Protein AF-A0A2N0R9D3-F1 (afdb_monomer_lite)

Structure (mmCIF, N/CA/C/O backbone):
data_AF-A0A2N0R9D3-F1
#
_entry.id   AF-A0A2N0R9D3-F1
#
loop_
_atom_site.group_PDB
_atom_site.id
_atom_site.type_symbol
_atom_site.label_atom_id
_atom_site.label_alt_id
_atom_site.label_comp_id
_atom_site.label_asym_id
_atom_site.label_entity_id
_atom_site.label_seq_id
_atom_site.pdbx_PDB_ins_code
_atom_site.Cartn_x
_atom_site.Cartn_y
_atom_site.Cartn_z
_atom_site.occupancy
_atom_site.B_iso_or_equiv
_atom_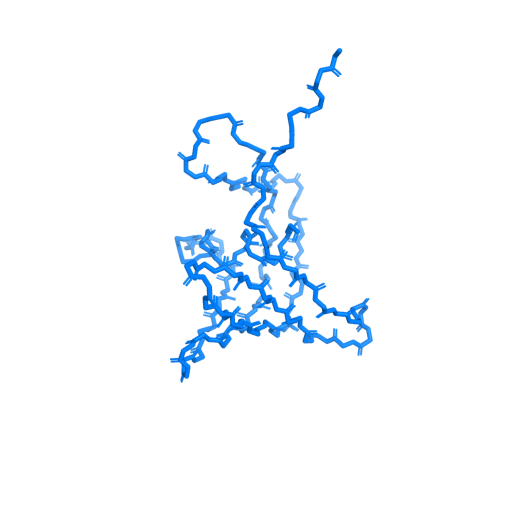site.auth_seq_id
_atom_site.auth_comp_id
_atom_site.auth_asym_id
_atom_site.auth_atom_id
_atom_site.pdbx_PDB_model_num
ATOM 1 N N . MET A 1 1 ? -18.345 8.259 -28.136 1.00 30.64 1 MET A N 1
ATOM 2 C CA . MET A 1 1 ? -18.242 8.446 -26.675 1.00 30.64 1 MET A CA 1
ATOM 3 C C . MET A 1 1 ? -16.845 8.010 -26.293 1.00 30.64 1 MET A C 1
ATOM 5 O O . MET A 1 1 ? -16.574 6.822 -26.320 1.00 30.64 1 MET A O 1
ATOM 9 N N . SER A 1 2 ? -15.933 8.963 -26.114 1.00 31.58 2 SER A N 1
ATOM 10 C CA . SER A 1 2 ? -14.530 8.659 -25.835 1.00 31.58 2 SER A CA 1
ATOM 11 C C . SER A 1 2 ? -14.377 8.467 -24.336 1.00 31.58 2 SER A C 1
ATOM 13 O O . SER A 1 2 ? -14.563 9.419 -23.576 1.00 31.58 2 SER A O 1
ATOM 15 N N . GLU A 1 3 ? -14.089 7.236 -23.923 1.00 37.59 3 GLU A N 1
ATOM 16 C CA . GLU A 1 3 ? -13.611 6.924 -22.582 1.00 37.59 3 GLU A CA 1
ATOM 17 C C . GLU A 1 3 ? -12.356 7.765 -22.350 1.00 37.59 3 GLU A C 1
ATOM 19 O O . GLU A 1 3 ? -11.299 7.530 -22.934 1.00 37.59 3 GLU A O 1
ATOM 24 N N . GLN A 1 4 ? -12.506 8.839 -21.574 1.00 33.69 4 GLN A N 1
ATOM 25 C CA . GLN A 1 4 ? -11.373 9.605 -21.090 1.00 33.69 4 GLN A CA 1
ATOM 26 C C . GLN A 1 4 ? -10.583 8.652 -20.206 1.00 33.69 4 GLN A C 1
ATOM 28 O O . GLN A 1 4 ? -10.996 8.368 -19.084 1.00 33.69 4 GLN A O 1
ATOM 33 N N . SER A 1 5 ? -9.480 8.125 -20.740 1.00 36.91 5 SER A N 1
ATOM 34 C CA . SER A 1 5 ? -8.486 7.396 -19.972 1.00 36.91 5 SER A CA 1
ATOM 35 C C . SER A 1 5 ? -8.052 8.319 -18.840 1.00 36.91 5 SER A C 1
ATOM 37 O O . SER A 1 5 ? -7.310 9.286 -19.055 1.00 36.91 5 SER A O 1
ATOM 39 N N . GLU A 1 6 ? -8.599 8.077 -17.650 1.00 44.44 6 GLU A N 1
ATOM 40 C CA . GLU A 1 6 ? -8.132 8.689 -16.422 1.00 44.44 6 GLU A CA 1
ATOM 41 C C . GLU A 1 6 ? -6.612 8.514 -16.431 1.00 44.44 6 GLU A C 1
ATOM 43 O O . GLU A 1 6 ? -6.103 7.405 -16.573 1.00 44.44 6 GLU A O 1
ATOM 48 N N . ASN A 1 7 ? -5.885 9.631 -16.419 1.00 41.47 7 ASN A N 1
ATOM 49 C CA . ASN A 1 7 ? -4.427 9.665 -16.406 1.00 41.47 7 ASN A CA 1
ATOM 50 C C . ASN A 1 7 ? -3.972 9.168 -15.023 1.00 41.47 7 ASN A C 1
ATOM 52 O O . ASN A 1 7 ? -3.520 9.936 -14.166 1.00 41.47 7 ASN A O 1
ATOM 56 N N . PHE A 1 8 ? -4.171 7.875 -14.768 1.00 48.81 8 PHE A N 1
ATOM 57 C CA . PHE A 1 8 ? -3.424 7.148 -13.769 1.00 48.81 8 PHE A CA 1
ATOM 58 C C . PHE A 1 8 ? -1.954 7.435 -14.069 1.00 48.81 8 PHE A C 1
ATOM 60 O O . PHE A 1 8 ? -1.547 7.563 -15.227 1.00 48.81 8 PHE A O 1
ATOM 67 N N . SER A 1 9 ? -1.139 7.589 -13.023 1.00 56.25 9 SER A N 1
ATOM 68 C CA . SER A 1 9 ? 0.302 7.423 -13.218 1.00 56.25 9 SER A CA 1
ATOM 69 C C . SER A 1 9 ? 0.471 6.158 -14.067 1.00 56.25 9 SER A C 1
ATOM 71 O O . SER A 1 9 ? -0.236 5.194 -13.792 1.00 56.25 9 SER A O 1
ATOM 73 N N . SER A 1 10 ? 1.347 6.140 -15.075 1.00 67.56 10 SER A N 1
ATOM 74 C CA . SER A 1 10 ? 1.679 4.958 -15.902 1.00 67.56 10 SER A CA 1
ATOM 75 C C . SER A 1 10 ? 2.359 3.846 -15.082 1.00 67.56 10 SER A C 1
ATOM 77 O O . SER A 1 10 ? 3.319 3.210 -15.512 1.00 67.56 10 SER A O 1
ATOM 79 N N . ARG A 1 11 ? 1.925 3.702 -13.832 1.00 76.19 11 ARG A N 1
ATOM 80 C CA . ARG A 1 11 ? 2.503 2.925 -12.770 1.00 76.19 11 ARG A CA 1
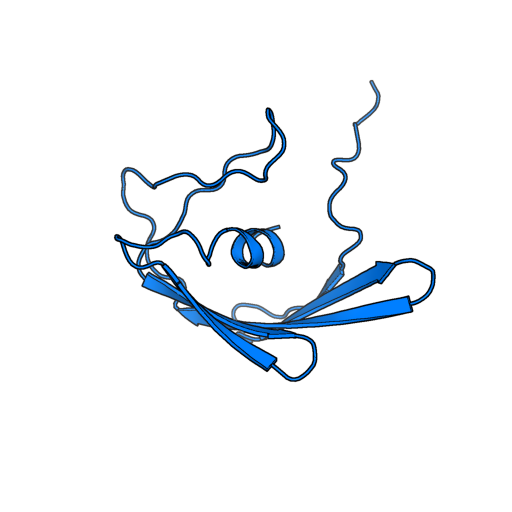ATOM 81 C C . ARG A 1 11 ? 1.838 1.560 -12.821 1.00 76.19 11 ARG A C 1
ATOM 83 O O . ARG A 1 11 ? 0.619 1.465 -12.740 1.00 76.19 11 ARG A O 1
ATOM 90 N N . VAL A 1 12 ? 2.641 0.533 -13.020 1.00 84.25 12 VAL A N 1
ATOM 91 C CA . VAL A 1 12 ? 2.215 -0.861 -13.014 1.00 84.25 12 VAL A CA 1
ATOM 92 C C . VAL A 1 12 ? 2.433 -1.396 -11.611 1.00 84.25 12 VAL A C 1
ATOM 94 O O . VAL A 1 12 ? 3.528 -1.240 -11.069 1.00 84.25 12 VAL A O 1
ATOM 97 N N . PHE A 1 13 ? 1.403 -2.013 -11.041 1.00 85.19 13 PHE A N 1
ATOM 98 C CA . PHE A 1 13 ? 1.463 -2.644 -9.729 1.00 85.19 13 PHE A CA 1
ATOM 99 C C . PHE A 1 13 ? 1.589 -4.157 -9.867 1.00 85.19 13 PHE A C 1
ATOM 101 O O . PHE A 1 13 ? 0.847 -4.786 -10.620 1.00 85.19 13 PHE A O 1
ATOM 108 N N . ILE A 1 14 ? 2.529 -4.740 -9.130 1.00 88.12 14 ILE A N 1
ATOM 109 C CA . ILE A 1 14 ? 2.789 -6.178 -9.091 1.00 88.12 14 ILE A CA 1
ATOM 110 C C . ILE A 1 14 ? 2.658 -6.615 -7.634 1.00 88.12 14 ILE A C 1
ATOM 112 O O . ILE A 1 14 ? 3.424 -6.183 -6.770 1.00 88.12 14 ILE A O 1
ATOM 116 N N . HIS A 1 15 ? 1.661 -7.450 -7.342 1.00 87.94 15 HIS A N 1
ATOM 117 C CA . HIS A 1 15 ? 1.417 -7.938 -5.989 1.00 87.94 15 HIS A CA 1
ATOM 118 C C . HIS A 1 15 ? 0.696 -9.285 -5.968 1.00 87.94 15 HIS A C 1
ATOM 120 O O . HIS A 1 15 ? -0.034 -9.637 -6.890 1.00 87.94 15 HIS A O 1
ATOM 126 N N . ASN A 1 16 ? 0.843 -10.001 -4.853 1.00 88.62 16 ASN A N 1
ATOM 127 C CA . ASN A 1 16 ? 0.095 -11.223 -4.549 1.00 88.62 16 ASN A CA 1
ATOM 128 C C . ASN A 1 16 ? -0.628 -11.091 -3.197 1.00 88.62 16 ASN A C 1
ATOM 130 O O . ASN A 1 16 ? -0.512 -11.942 -2.317 1.00 88.62 16 ASN A O 1
ATOM 134 N N . TYR A 1 17 ? -1.291 -9.956 -2.981 1.00 78.06 17 TYR A N 1
ATOM 135 C CA . TYR A 1 17 ? -2.081 -9.705 -1.778 1.00 78.06 17 TYR A CA 1
ATOM 136 C C . TYR A 1 17 ? -3.362 -10.570 -1.777 1.00 78.06 17 TYR A C 1
ATOM 138 O O . TYR A 1 17 ? -3.990 -10.681 -2.831 1.00 78.06 17 TYR A O 1
ATOM 146 N N . PRO A 1 18 ? -3.790 -11.168 -0.641 1.00 82.75 18 PRO A N 1
ATOM 147 C CA . PRO A 1 18 ? -3.255 -11.013 0.719 1.00 82.75 18 PRO A CA 1
ATOM 148 C C . PRO A 1 18 ? -2.116 -11.974 1.092 1.00 82.75 18 PRO A C 1
ATOM 150 O O . PRO A 1 18 ? -1.590 -11.876 2.196 1.00 82.75 18 PRO A O 1
ATOM 153 N N . THR A 1 19 ? -1.718 -12.896 0.211 1.00 91.12 19 THR A N 1
ATOM 154 C CA . THR A 1 19 ? -0.644 -13.870 0.486 1.00 91.12 19 THR A CA 1
ATOM 155 C C . THR A 1 19 ? 0.704 -13.199 0.775 1.00 91.12 19 THR A C 1
ATOM 157 O O . THR A 1 19 ? 1.483 -13.706 1.576 1.00 91.12 19 THR A O 1
ATOM 160 N N . SER A 1 20 ? 0.970 -12.048 0.153 1.00 88.38 20 SER A N 1
ATOM 161 C CA . SER A 1 20 ? 2.117 -11.184 0.432 1.00 88.38 20 SER A CA 1
ATOM 162 C C . SER A 1 20 ? 1.656 -9.762 0.736 1.00 88.38 20 SER A C 1
ATOM 164 O O . SER A 1 20 ? 0.851 -9.195 -0.002 1.00 88.38 20 SER A O 1
ATOM 166 N N . SER A 1 21 ? 2.218 -9.161 1.785 1.00 87.44 21 SER A N 1
ATOM 167 C CA . SER A 1 21 ? 2.039 -7.744 2.123 1.00 87.44 21 SER A CA 1
ATOM 168 C C . SER A 1 21 ? 2.835 -6.796 1.223 1.00 87.44 21 SER A C 1
ATOM 170 O O . SER A 1 21 ? 2.624 -5.582 1.281 1.00 87.44 21 SER A O 1
ATOM 172 N N . ARG A 1 22 ? 3.763 -7.329 0.416 1.00 89.50 22 ARG A N 1
ATOM 173 C CA . ARG A 1 22 ? 4.636 -6.544 -0.457 1.00 89.50 22 ARG A CA 1
ATOM 174 C C . ARG A 1 22 ? 3.952 -6.262 -1.793 1.00 89.50 22 ARG A C 1
ATOM 176 O O . ARG A 1 22 ? 3.554 -7.188 -2.500 1.00 89.50 22 ARG A O 1
ATOM 183 N N . ILE A 1 23 ? 3.886 -4.983 -2.138 1.00 88.19 23 ILE A N 1
ATOM 184 C CA . ILE A 1 23 ? 3.424 -4.460 -3.422 1.00 88.19 23 ILE A CA 1
ATOM 185 C C . ILE A 1 23 ? 4.601 -3.753 -4.079 1.00 88.19 23 ILE A C 1
ATOM 187 O O . ILE A 1 23 ? 5.269 -2.920 -3.465 1.00 88.19 23 ILE A O 1
ATOM 191 N N . GLU A 1 24 ? 4.852 -4.076 -5.335 1.00 89.56 24 GLU A N 1
ATOM 192 C CA . GLU A 1 24 ? 5.839 -3.403 -6.163 1.00 89.56 24 GLU A CA 1
ATOM 193 C C . GLU A 1 24 ?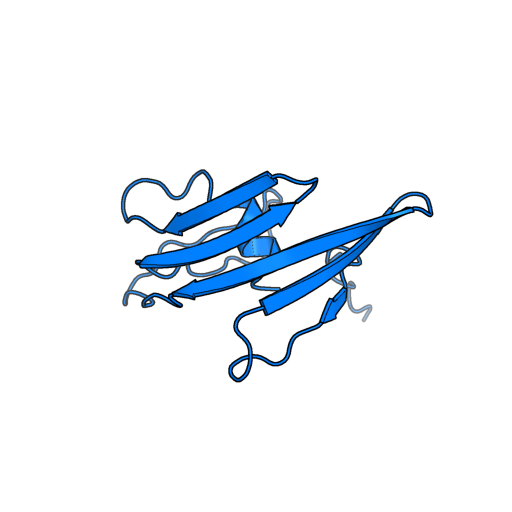 5.132 -2.488 -7.159 1.00 89.56 24 GLU A C 1
ATOM 195 O O . GLU A 1 24 ? 4.097 -2.851 -7.715 1.00 89.56 24 GLU A O 1
ATOM 200 N N . ALA A 1 25 ? 5.678 -1.293 -7.371 1.00 86.31 25 ALA A N 1
ATOM 201 C CA . ALA A 1 25 ? 5.126 -0.327 -8.305 1.00 86.31 25 ALA A CA 1
ATOM 202 C C . ALA A 1 25 ? 6.207 0.229 -9.222 1.00 86.31 25 ALA A C 1
ATOM 204 O O . ALA A 1 25 ? 7.222 0.750 -8.757 1.00 86.31 25 ALA A O 1
ATOM 205 N N . HIS A 1 26 ? 5.966 0.169 -10.527 1.00 86.75 26 HIS A N 1
ATOM 206 C CA . HIS A 1 26 ? 6.903 0.603 -11.561 1.00 86.75 26 HIS A CA 1
ATOM 207 C C . HIS A 1 26 ? 6.298 1.710 -12.390 1.00 86.75 26 HIS A C 1
ATOM 209 O O . HIS A 1 26 ? 5.258 1.483 -12.988 1.00 86.75 26 HIS A O 1
ATOM 215 N N . TYR A 1 27 ? 6.944 2.867 -12.516 1.00 83.44 27 TYR A N 1
ATOM 216 C CA . TYR A 1 27 ? 6.568 3.833 -13.552 1.00 83.44 27 TYR A CA 1
ATOM 217 C C . TYR A 1 27 ? 7.757 4.194 -14.430 1.00 83.44 27 TYR A C 1
ATOM 219 O O . TYR A 1 27 ? 8.902 4.253 -13.980 1.00 83.44 27 TYR A O 1
ATOM 227 N N . GLN A 1 28 ? 7.462 4.475 -15.695 1.00 83.06 28 GLN A N 1
ATOM 228 C CA . GLN A 1 28 ? 8.435 5.018 -16.631 1.00 83.06 28 GLN A CA 1
ATOM 229 C C . GLN A 1 28 ? 8.223 6.519 -16.785 1.00 83.06 28 GLN A C 1
ATOM 231 O O . GLN A 1 28 ? 7.103 6.987 -16.989 1.00 83.06 28 GLN A O 1
ATOM 236 N N . SER A 1 29 ? 9.312 7.277 -16.704 1.00 80.94 29 SER A N 1
ATOM 237 C CA . SER A 1 29 ? 9.322 8.709 -16.994 1.00 80.94 29 SER A CA 1
ATOM 238 C C . SER A 1 29 ? 10.624 9.060 -17.696 1.00 80.94 29 SER A C 1
ATOM 240 O O . SER A 1 29 ? 11.697 8.690 -17.224 1.00 80.94 29 SER A O 1
ATOM 242 N N . ASN A 1 30 ? 10.540 9.778 -18.819 1.00 84.19 30 ASN A N 1
ATOM 243 C CA . ASN A 1 30 ? 11.696 10.177 -19.635 1.00 84.19 30 ASN A CA 1
ATOM 244 C C . ASN A 1 30 ? 12.631 9.000 -19.993 1.00 84.19 30 ASN A C 1
ATOM 246 O O . ASN A 1 30 ? 13.850 9.131 -19.928 1.00 84.19 30 ASN A O 1
ATOM 250 N N . GLY A 1 31 ? 12.064 7.828 -20.307 1.00 82.56 31 GLY A N 1
ATOM 251 C CA . GLY A 1 31 ? 12.826 6.616 -20.641 1.00 82.56 31 GLY A CA 1
ATOM 252 C C . GLY A 1 31 ? 13.522 5.931 -19.458 1.00 82.56 31 GLY A C 1
ATOM 253 O O . GLY A 1 31 ? 14.190 4.920 -19.653 1.00 82.56 31 GLY A O 1
ATOM 254 N N . ARG A 1 32 ? 13.365 6.441 -18.228 1.00 83.69 32 ARG A N 1
ATOM 255 C CA . ARG A 1 32 ? 13.897 5.825 -17.009 1.00 83.69 32 ARG A CA 1
ATOM 256 C C . ARG A 1 32 ? 12.798 5.087 -16.251 1.00 83.69 32 ARG A C 1
ATOM 258 O O . ARG A 1 32 ? 11.709 5.626 -16.050 1.00 83.69 32 ARG A O 1
ATOM 265 N N . LEU A 1 33 ? 13.113 3.868 -15.817 1.00 84.88 33 LEU A N 1
ATOM 266 C CA . LEU A 1 33 ? 12.275 3.069 -14.929 1.00 84.88 33 LEU A CA 1
ATOM 267 C C . LEU A 1 33 ? 12.519 3.476 -13.473 1.00 84.88 33 LEU A C 1
ATOM 269 O O . LEU A 1 33 ? 13.664 3.582 -13.030 1.00 84.88 33 LEU A O 1
ATOM 273 N N . TYR A 1 34 ? 11.433 3.688 -12.742 1.00 83.19 34 TYR A N 1
ATOM 274 C CA . TYR A 1 34 ? 11.434 3.966 -11.314 1.00 83.19 34 TYR A CA 1
ATOM 275 C C . TYR A 1 34 ? 10.605 2.907 -10.601 1.00 83.19 34 TYR A C 1
ATOM 277 O O . TYR A 1 34 ? 9.449 2.685 -10.968 1.00 83.19 34 TYR A O 1
ATOM 285 N N . SER A 1 35 ? 11.190 2.310 -9.566 1.00 84.62 35 SER A N 1
ATOM 286 C CA . SER A 1 35 ? 10.541 1.296 -8.739 1.00 84.62 35 SER A CA 1
ATOM 287 C C . SER A 1 35 ? 10.336 1.820 -7.322 1.00 84.62 35 SER A C 1
ATOM 289 O O . SER A 1 35 ? 11.242 2.414 -6.733 1.00 84.62 35 SER A O 1
ATOM 291 N N . SER A 1 36 ? 9.145 1.574 -6.789 1.00 82.88 36 SER A N 1
ATOM 292 C CA . SER A 1 36 ? 8.789 1.778 -5.388 1.00 82.88 36 SER A CA 1
ATOM 293 C C . SER A 1 36 ? 8.307 0.456 -4.813 1.00 82.88 36 SER A C 1
ATOM 295 O O . SER A 1 36 ? 7.639 -0.313 -5.507 1.00 82.88 36 SER A O 1
ATOM 297 N N . TYR A 1 37 ? 8.589 0.222 -3.537 1.00 86.56 37 TYR A N 1
ATOM 298 C CA . TYR A 1 37 ? 8.056 -0.934 -2.824 1.00 86.56 37 TYR A CA 1
ATOM 299 C C . TYR A 1 37 ? 7.211 -0.468 -1.655 1.00 86.56 37 TYR A C 1
ATOM 301 O O . TYR A 1 37 ? 7.578 0.463 -0.944 1.00 86.56 37 TYR A O 1
ATOM 309 N N . TYR A 1 38 ? 6.091 -1.139 -1.446 1.00 85.69 38 TYR A N 1
ATOM 310 C CA . TYR A 1 38 ? 5.180 -0.886 -0.347 1.00 85.69 38 TYR A CA 1
ATOM 311 C C . TYR A 1 38 ? 5.002 -2.178 0.434 1.00 85.69 38 TYR A C 1
ATOM 313 O O . TYR A 1 38 ? 4.832 -3.244 -0.151 1.00 85.69 38 TYR A O 1
ATOM 321 N N . ASN A 1 39 ? 5.041 -2.091 1.754 1.00 88.62 39 ASN A N 1
ATOM 322 C CA . ASN A 1 39 ? 4.785 -3.197 2.656 1.00 88.62 39 ASN A CA 1
ATOM 323 C C . ASN A 1 39 ? 3.594 -2.839 3.544 1.00 88.62 39 ASN A C 1
ATOM 325 O O . ASN A 1 39 ? 3.701 -1.974 4.417 1.00 88.62 39 ASN A O 1
ATOM 329 N N . ILE A 1 40 ? 2.452 -3.479 3.299 1.00 86.38 40 ILE A N 1
ATOM 330 C CA . ILE A 1 40 ? 1.241 -3.282 4.098 1.00 86.38 40 ILE A CA 1
ATOM 331 C C . ILE A 1 40 ? 1.448 -3.941 5.463 1.00 86.38 40 ILE A C 1
ATOM 333 O O . ILE A 1 40 ? 1.548 -5.159 5.566 1.00 86.38 40 ILE A O 1
ATOM 337 N N . ILE A 1 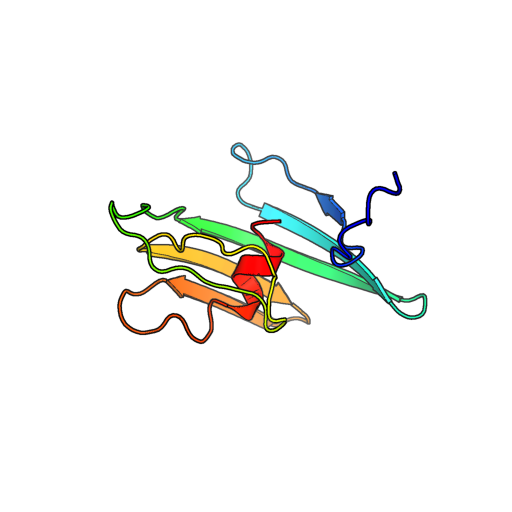41 ? 1.484 -3.134 6.520 1.00 88.19 41 ILE A N 1
ATOM 338 C CA . ILE A 1 41 ? 1.655 -3.612 7.898 1.00 88.19 41 ILE A CA 1
ATOM 339 C C . ILE A 1 41 ? 0.296 -3.781 8.576 1.00 88.19 41 ILE A C 1
ATOM 341 O O . ILE A 1 41 ? 0.089 -4.730 9.326 1.00 88.19 41 ILE A O 1
ATOM 345 N N . SER A 1 42 ? -0.636 -2.866 8.311 1.00 86.94 42 SER A N 1
ATOM 346 C CA . SER A 1 42 ? -1.995 -2.902 8.849 1.00 86.94 42 SER A CA 1
ATOM 347 C C . SER A 1 42 ? -2.965 -2.295 7.845 1.00 86.94 42 SER A C 1
ATOM 349 O O . SER A 1 42 ? -2.711 -1.208 7.329 1.00 86.94 42 SER A O 1
ATOM 351 N N . LEU A 1 43 ? -4.092 -2.970 7.610 1.00 82.06 43 LEU A N 1
ATOM 352 C CA . LEU A 1 43 ? -5.189 -2.432 6.800 1.00 82.06 43 LEU A CA 1
ATOM 353 C C . LEU A 1 43 ? -6.008 -1.366 7.537 1.00 82.06 43 LEU A C 1
ATOM 355 O O . LEU A 1 43 ? -6.700 -0.574 6.898 1.00 82.06 43 LEU A O 1
ATOM 359 N N . GLY A 1 44 ? -5.939 -1.343 8.869 1.00 85.94 44 GLY A N 1
ATOM 360 C CA . GLY A 1 44 ? -6.808 -0.488 9.657 1.00 85.94 44 GLY A CA 1
ATOM 361 C C . GLY A 1 44 ? -8.292 -0.843 9.514 1.00 85.94 44 GLY A C 1
ATOM 362 O O . GLY A 1 44 ? -8.653 -1.932 9.063 1.00 85.94 44 GLY A O 1
ATOM 363 N N . THR A 1 45 ? -9.153 0.099 9.887 1.00 85.94 45 THR A N 1
ATOM 364 C CA . THR A 1 45 ? -10.611 -0.050 9.810 1.00 85.94 45 THR A CA 1
ATOM 365 C C . THR A 1 45 ? -11.222 1.206 9.214 1.00 85.94 45 THR A C 1
ATOM 367 O O . THR A 1 45 ? -10.885 2.314 9.619 1.00 85.94 45 THR A O 1
ATOM 370 N N . TYR A 1 46 ? -12.154 1.057 8.275 1.00 84.31 46 TYR A N 1
ATOM 371 C CA . TYR A 1 46 ? -12.927 2.196 7.790 1.00 84.31 46 TYR A CA 1
ATOM 372 C C . TYR A 1 46 ? -13.995 2.579 8.823 1.00 84.31 46 TYR A C 1
ATOM 374 O O . TYR A 1 46 ? -14.854 1.749 9.131 1.00 84.31 46 TYR A O 1
ATOM 382 N N . PRO A 1 47 ? -13.973 3.806 9.373 1.00 83.75 47 PRO A N 1
ATOM 383 C CA . PRO A 1 47 ? -15.035 4.259 10.262 1.00 83.75 47 PRO A CA 1
ATOM 384 C C . PRO A 1 47 ? -16.333 4.472 9.469 1.00 83.75 47 PRO A C 1
ATOM 386 O O . PRO A 1 47 ? -16.307 4.673 8.257 1.00 83.75 47 PRO A O 1
ATOM 389 N N . VAL A 1 48 ? -17.476 4.485 10.166 1.00 85.06 48 VAL A N 1
ATOM 390 C CA . VAL A 1 48 ? -18.814 4.652 9.554 1.00 85.06 48 VAL A CA 1
ATOM 391 C C . VAL A 1 48 ? -18.914 5.938 8.722 1.00 85.06 48 VAL A C 1
ATOM 393 O O . VAL A 1 48 ? -19.555 5.947 7.678 1.00 85.06 48 VAL A O 1
ATOM 396 N N . ASN A 1 49 ? -18.236 7.006 9.155 1.00 86.12 49 ASN A N 1
ATOM 397 C CA . ASN A 1 49 ? -18.133 8.272 8.430 1.00 86.12 49 ASN A CA 1
ATOM 398 C C . ASN A 1 49 ? -16.653 8.583 8.147 1.00 86.12 49 ASN A C 1
ATOM 400 O O . ASN A 1 49 ? -16.022 9.311 8.922 1.00 86.12 49 ASN A O 1
ATOM 404 N N . PRO A 1 50 ? -16.063 8.011 7.081 1.00 82.19 50 PRO A N 1
ATOM 405 C CA . PRO A 1 50 ? -14.644 8.161 6.801 1.00 82.19 50 PRO A CA 1
ATOM 406 C C . PRO A 1 50 ? -14.306 9.569 6.331 1.00 82.19 50 PRO A C 1
ATOM 408 O O . PRO A 1 50 ? -15.001 10.170 5.510 1.00 82.19 50 PRO A O 1
ATOM 411 N N . LYS A 1 51 ? -13.172 10.083 6.817 1.00 81.12 51 LYS A N 1
ATOM 412 C CA . LYS A 1 51 ? -12.546 11.256 6.205 1.00 81.12 51 LYS A CA 1
ATOM 413 C C . LYS A 1 51 ? -12.149 10.882 4.783 1.00 81.12 51 LYS A C 1
ATOM 415 O O . LYS A 1 51 ? -11.591 9.812 4.551 1.00 81.12 51 LYS A O 1
ATOM 420 N N . LEU A 1 52 ? -12.420 11.779 3.845 1.00 78.56 52 LEU A N 1
ATOM 421 C CA . LEU A 1 52 ? -12.084 11.575 2.445 1.00 78.56 52 LEU A CA 1
ATOM 422 C C . LEU A 1 52 ? -10.778 12.281 2.097 1.00 78.56 52 LEU A C 1
ATOM 424 O O . LEU A 1 52 ? -10.465 13.364 2.604 1.00 78.56 52 LEU A O 1
ATOM 428 N N . THR A 1 53 ? -10.016 11.669 1.200 1.00 72.81 53 THR A N 1
ATOM 429 C CA . THR A 1 53 ? -8.841 12.281 0.597 1.00 72.81 53 THR A CA 1
ATOM 430 C C . THR A 1 53 ? -8.995 12.368 -0.917 1.00 72.81 53 THR A C 1
ATOM 432 O O . THR A 1 53 ? -9.506 11.455 -1.556 1.00 72.81 53 THR A O 1
ATOM 435 N N . GLN A 1 54 ? -8.552 13.486 -1.491 1.00 68.75 54 GLN A N 1
ATOM 436 C CA . GLN A 1 54 ? -8.593 13.764 -2.926 1.00 68.75 54 GLN A CA 1
ATOM 437 C C . GLN A 1 54 ? -7.217 14.207 -3.438 1.00 68.75 54 GLN A C 1
ATOM 439 O O . GLN A 1 54 ? -6.499 14.953 -2.750 1.00 68.75 54 GLN A O 1
ATOM 444 N N . ARG A 1 55 ? -6.813 13.741 -4.626 1.00 62.56 55 ARG A N 1
ATOM 445 C CA . ARG A 1 55 ? -5.593 14.241 -5.278 1.00 62.56 55 ARG A CA 1
ATOM 446 C C . ARG A 1 55 ? -5.811 15.711 -5.663 1.00 62.56 55 ARG A C 1
ATOM 448 O O . ARG A 1 55 ? -6.929 16.148 -5.881 1.00 62.56 55 ARG A O 1
ATOM 455 N N . SER A 1 56 ? -4.750 16.510 -5.729 1.00 59.97 56 SER A N 1
ATOM 456 C CA . SER A 1 56 ? -4.809 17.985 -5.804 1.00 59.97 56 SER A CA 1
ATOM 457 C C . SER A 1 56 ? -5.594 18.606 -6.977 1.00 59.97 56 SER A C 1
ATOM 459 O O . SER A 1 56 ? -5.787 19.821 -6.985 1.00 59.97 56 SER A O 1
ATOM 461 N N . ARG A 1 57 ? -6.068 17.826 -7.959 1.00 61.50 57 ARG A N 1
ATOM 462 C CA . ARG A 1 57 ? -6.989 18.323 -8.990 1.00 61.50 57 ARG A CA 1
ATOM 463 C C . ARG A 1 57 ? -8.414 18.371 -8.441 1.00 61.50 57 ARG A C 1
ATOM 465 O O . ARG A 1 57 ? -8.942 17.340 -8.015 1.00 61.50 57 ARG A O 1
ATOM 472 N N . LYS A 1 58 ? -9.034 19.558 -8.506 1.00 54.00 58 LYS A N 1
ATOM 473 C CA . LYS A 1 58 ? -10.496 19.710 -8.417 1.00 54.00 58 LYS A CA 1
ATOM 474 C C . LYS A 1 58 ? -11.130 18.730 -9.422 1.00 54.00 58 LYS A C 1
ATOM 476 O O . LYS A 1 58 ? -10.587 18.569 -10.511 1.00 54.00 58 LYS A O 1
ATOM 481 N N . ASP A 1 59 ? -12.173 18.024 -8.994 1.00 62.69 59 ASP A N 1
ATOM 482 C CA . ASP A 1 59 ? -12.869 16.949 -9.733 1.00 62.69 59 ASP A CA 1
ATOM 483 C C . ASP A 1 59 ? -12.145 15.600 -9.887 1.00 62.69 59 ASP A C 1
ATOM 485 O O . ASP A 1 59 ? -12.404 14.851 -10.825 1.00 62.69 59 ASP A O 1
ATOM 489 N N . THR A 1 60 ? -11.263 15.230 -8.953 1.00 66.19 60 THR A N 1
ATOM 490 C CA . THR A 1 60 ? -10.749 13.847 -8.887 1.00 66.19 60 THR A CA 1
ATOM 491 C C . THR A 1 60 ? -11.522 12.999 -7.884 1.00 66.19 60 THR A C 1
ATOM 493 O O . THR A 1 60 ? -12.083 13.518 -6.917 1.00 66.19 60 THR A O 1
ATOM 496 N N . ARG A 1 61 ? -11.541 11.678 -8.120 1.00 69.94 61 ARG A N 1
ATOM 497 C CA . ARG A 1 61 ? -12.149 10.691 -7.219 1.00 69.94 61 ARG A CA 1
ATOM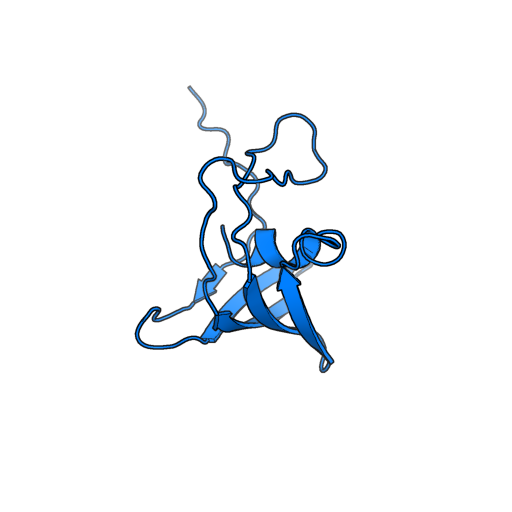 498 C C . ARG A 1 61 ? -11.641 10.895 -5.791 1.00 69.94 61 ARG A C 1
ATOM 500 O O . ARG A 1 61 ? -10.441 11.066 -5.561 1.00 69.94 61 ARG A O 1
ATOM 507 N N . GLN A 1 62 ? -12.578 10.890 -4.853 1.00 75.31 62 GLN A N 1
ATOM 508 C CA . GLN A 1 62 ? -12.287 10.928 -3.429 1.00 75.31 62 GLN A CA 1
ATOM 509 C C . GLN A 1 62 ? -12.222 9.500 -2.897 1.00 75.31 62 GLN A C 1
ATOM 511 O O . GLN A 1 62 ? -13.060 8.673 -3.251 1.00 75.31 62 GLN A O 1
ATOM 516 N N . TYR A 1 63 ? -11.250 9.229 -2.032 1.00 76.62 63 TYR A N 1
ATOM 517 C CA . TYR A 1 63 ? -11.051 7.916 -1.431 1.00 76.62 63 TYR A CA 1
ATOM 518 C C . TYR A 1 63 ? -11.246 8.004 0.081 1.00 76.62 63 TYR A C 1
ATOM 520 O O . TYR A 1 63 ? -10.720 8.939 0.700 1.00 76.62 63 TYR A O 1
ATOM 528 N N . PRO A 1 64 ? -11.993 7.068 0.689 1.00 78.94 64 PRO A N 1
ATOM 529 C CA . PRO A 1 64 ? -12.094 6.997 2.136 1.00 78.94 64 PRO A CA 1
ATOM 530 C C . PRO A 1 64 ? -10.727 6.663 2.733 1.00 78.94 64 PRO A C 1
ATOM 532 O O . PRO A 1 64 ? -9.963 5.893 2.160 1.00 78.94 64 PRO A O 1
ATOM 535 N N . ILE A 1 65 ? -10.414 7.257 3.880 1.00 80.38 65 ILE A N 1
ATOM 536 C CA . ILE A 1 65 ? -9.194 6.972 4.634 1.00 80.38 65 ILE A CA 1
ATOM 537 C C . ILE A 1 65 ? -9.544 5.973 5.750 1.00 80.38 65 ILE A C 1
ATOM 539 O O . ILE A 1 65 ? -10.429 6.282 6.553 1.00 80.38 65 ILE A O 1
ATOM 543 N N . PRO A 1 66 ? -8.884 4.805 5.822 1.00 82.88 66 PRO A N 1
ATOM 544 C CA . PRO A 1 66 ? -9.002 3.908 6.972 1.00 82.88 66 PRO A CA 1
ATOM 545 C C . PRO A 1 66 ? -8.296 4.489 8.207 1.00 82.88 66 PRO A C 1
ATOM 547 O O . PRO A 1 66 ? -7.295 5.192 8.082 1.00 82.88 66 PRO A O 1
ATOM 550 N N . ASP A 1 67 ? -8.790 4.172 9.402 1.00 83.56 67 ASP A N 1
ATOM 551 C CA . ASP A 1 67 ? -8.117 4.456 10.673 1.00 83.56 67 ASP A CA 1
ATOM 552 C C . ASP A 1 67 ? -7.082 3.366 10.976 1.00 83.56 67 ASP A C 1
ATOM 554 O O . ASP A 1 67 ? -7.352 2.187 10.767 1.00 83.56 67 ASP A O 1
ATOM 558 N N . ASN A 1 68 ? -5.917 3.731 11.524 1.00 83.56 68 ASN A N 1
ATOM 559 C CA . ASN A 1 68 ? -4.834 2.798 11.890 1.00 83.56 68 ASN A CA 1
ATOM 560 C C . ASN A 1 68 ? -4.296 1.922 10.733 1.00 83.56 68 ASN A C 1
ATOM 562 O O . ASN A 1 68 ? -3.753 0.835 10.960 1.00 83.56 68 ASN A O 1
ATOM 566 N N . TYR A 1 69 ? -4.432 2.381 9.488 1.00 84.25 69 TYR A N 1
ATOM 567 C CA . TYR A 1 69 ? -3.710 1.829 8.351 1.00 84.25 69 TYR A CA 1
ATOM 568 C C . TYR A 1 69 ? -2.238 2.209 8.442 1.00 84.25 69 TYR A C 1
ATOM 570 O O . TYR A 1 69 ? -1.888 3.373 8.660 1.00 84.25 69 TYR A O 1
ATOM 578 N N . ILE A 1 70 ? -1.376 1.212 8.264 1.00 85.38 70 ILE A N 1
ATOM 579 C CA . ILE A 1 70 ? 0.071 1.359 8.359 1.00 85.38 70 ILE A CA 1
ATOM 580 C C . ILE A 1 70 ? 0.692 0.736 7.119 1.00 85.38 70 ILE A C 1
ATOM 582 O O . ILE A 1 70 ? 0.491 -0.446 6.833 1.00 85.38 70 ILE A O 1
ATOM 586 N N . VAL A 1 71 ? 1.502 1.525 6.424 1.00 83.81 71 VAL A N 1
ATOM 587 C CA . VAL A 1 71 ? 2.306 1.062 5.298 1.00 83.81 71 VAL A CA 1
ATOM 588 C C . VAL A 1 71 ? 3.725 1.582 5.426 1.00 83.81 71 VAL A C 1
ATOM 590 O O . VAL A 1 71 ? 3.950 2.746 5.756 1.00 83.81 71 VAL A O 1
ATOM 593 N N . GLU A 1 72 ? 4.691 0.724 5.145 1.00 86.25 72 GLU A N 1
ATOM 594 C CA . GLU A 1 72 ? 6.067 1.139 4.910 1.00 86.25 72 GLU A CA 1
ATOM 595 C C . GLU A 1 72 ? 6.310 1.241 3.411 1.00 86.25 72 GLU A C 1
ATOM 597 O O . GLU A 1 72 ? 5.897 0.380 2.644 1.00 86.25 72 GLU A O 1
ATOM 602 N N . THR A 1 73 ? 6.928 2.334 2.983 1.00 80.25 73 THR A N 1
ATOM 603 C CA . THR A 1 73 ? 7.302 2.571 1.590 1.00 80.25 73 THR A CA 1
ATOM 604 C C . THR A 1 73 ? 8.808 2.691 1.494 1.00 80.25 73 THR A C 1
ATOM 606 O O . THR A 1 73 ? 9.409 3.494 2.206 1.00 80.25 73 THR A O 1
ATOM 609 N N . GLU A 1 74 ? 9.401 1.945 0.578 1.00 82.38 74 GLU A N 1
ATOM 610 C CA . GLU A 1 74 ? 10.799 2.060 0.200 1.00 82.38 74 GLU A CA 1
ATOM 611 C C . GLU A 1 74 ? 10.885 2.854 -1.108 1.00 82.38 74 GLU A C 1
ATOM 613 O O . GLU A 1 74 ? 10.364 2.438 -2.149 1.00 82.38 74 GLU A O 1
ATOM 618 N N . PHE A 1 75 ? 11.517 4.026 -1.051 1.00 67.69 75 PHE A N 1
ATOM 619 C CA . PHE A 1 75 ? 11.747 4.872 -2.218 1.00 67.69 75 PHE A CA 1
ATOM 620 C C . PHE A 1 75 ? 13.123 5.524 -2.135 1.00 67.69 75 PHE A C 1
ATOM 622 O O . PHE A 1 75 ? 13.428 6.211 -1.160 1.00 67.69 75 PHE A O 1
ATOM 629 N N . SER A 1 76 ? 13.942 5.339 -3.177 1.00 64.56 76 SER A N 1
ATOM 630 C CA . SER A 1 76 ? 15.292 5.920 -3.264 1.00 64.56 76 SER A CA 1
ATOM 631 C C . SER A 1 76 ? 16.120 5.693 -1.989 1.00 64.56 76 SER A C 1
ATOM 633 O O . SER A 1 76 ? 16.603 6.653 -1.391 1.00 64.56 76 SER A O 1
ATOM 635 N N . GLU A 1 77 ? 16.220 4.430 -1.552 1.00 66.50 77 GLU A N 1
ATOM 636 C CA . GLU A 1 77 ? 16.993 3.984 -0.372 1.00 66.50 77 GLU A CA 1
ATOM 637 C C . GLU A 1 77 ? 16.480 4.509 0.982 1.00 66.50 77 GLU A C 1
ATOM 639 O O . GLU A 1 77 ? 17.112 4.318 2.020 1.00 66.50 77 GLU A O 1
ATOM 644 N N . ARG A 1 78 ? 15.314 5.164 1.005 1.00 69.62 78 ARG A N 1
ATOM 645 C CA . ARG A 1 78 ? 14.666 5.618 2.237 1.00 69.62 78 ARG A CA 1
ATOM 646 C C . ARG A 1 78 ? 13.444 4.768 2.527 1.00 69.62 78 ARG A C 1
ATOM 648 O O . ARG A 1 78 ? 12.587 4.594 1.664 1.00 69.62 78 ARG A O 1
ATOM 655 N N . ASN A 1 79 ? 13.344 4.328 3.776 1.00 79.06 79 ASN A N 1
ATOM 656 C CA . ASN A 1 79 ? 12.153 3.690 4.314 1.00 79.06 79 ASN A CA 1
ATOM 657 C C . ASN A 1 79 ? 11.294 4.742 5.016 1.00 79.06 79 ASN A C 1
ATOM 659 O O . ASN A 1 79 ? 11.744 5.415 5.944 1.00 79.06 79 ASN A O 1
ATOM 663 N N . ILE A 1 80 ? 10.060 4.906 4.550 1.00 80.44 80 ILE A N 1
ATOM 664 C CA . ILE A 1 80 ? 9.082 5.842 5.100 1.00 80.44 80 ILE A CA 1
ATOM 665 C C . ILE A 1 80 ? 7.909 5.034 5.633 1.00 80.44 80 ILE A C 1
ATOM 667 O O . ILE A 1 80 ? 7.184 4.400 4.869 1.00 80.44 80 ILE A O 1
ATOM 671 N N . ARG A 1 81 ? 7.683 5.104 6.943 1.00 82.69 81 ARG A N 1
ATOM 672 C CA . ARG A 1 81 ? 6.487 4.555 7.577 1.00 82.69 81 ARG A CA 1
ATOM 673 C C . ARG A 1 81 ? 5.379 5.600 7.577 1.00 82.69 81 ARG A C 1
ATOM 675 O O . ARG A 1 81 ? 5.550 6.701 8.100 1.00 82.69 81 ARG A O 1
ATOM 682 N N . CYS A 1 82 ? 4.248 5.251 6.985 1.00 76.31 82 CYS A N 1
ATOM 683 C CA . CYS A 1 82 ? 3.046 6.066 6.946 1.00 76.31 82 CYS A CA 1
ATOM 684 C C . CYS A 1 82 ? 1.964 5.412 7.797 1.00 76.31 82 CYS A C 1
ATOM 686 O O . CYS A 1 82 ? 1.668 4.233 7.625 1.00 76.31 82 CYS A O 1
ATOM 688 N N . GLU A 1 83 ? 1.360 6.197 8.683 1.00 79.81 83 GLU A N 1
ATOM 689 C CA . GLU A 1 83 ? 0.285 5.751 9.561 1.00 79.81 83 GLU A CA 1
ATOM 690 C C . GLU A 1 83 ? -0.852 6.769 9.552 1.00 79.81 83 GLU A C 1
ATOM 692 O O . GLU A 1 83 ? -0.639 7.977 9.713 1.00 79.81 83 GLU A O 1
ATOM 697 N N . THR A 1 84 ? -2.074 6.279 9.378 1.00 70.62 84 THR A N 1
ATOM 698 C CA . THR A 1 84 ? -3.283 7.084 9.536 1.00 70.62 84 THR A CA 1
ATOM 699 C C . THR A 1 84 ? -3.640 7.166 11.014 1.00 70.62 84 THR A C 1
ATOM 701 O O . THR A 1 84 ? -4.425 6.373 11.532 1.00 70.62 84 THR A O 1
ATOM 704 N N . THR A 1 85 ? -3.073 8.151 11.705 1.00 65.31 85 THR A N 1
ATOM 705 C CA . THR A 1 85 ? -3.606 8.566 13.006 1.00 65.31 85 THR A CA 1
ATOM 706 C C . THR A 1 85 ? -4.737 9.569 12.786 1.00 65.31 85 THR A C 1
ATOM 708 O O . THR A 1 85 ? -4.643 10.444 11.918 1.00 65.31 85 THR A O 1
ATOM 711 N N . LEU A 1 86 ? -5.787 9.490 13.612 1.00 54.62 86 LEU A N 1
ATOM 712 C CA . LEU A 1 86 ? -6.969 10.374 13.600 1.00 54.62 86 LEU A CA 1
ATOM 713 C C . LEU A 1 86 ? -6.636 11.883 13.491 1.00 54.62 86 LEU A C 1
ATOM 715 O O . LEU A 1 86 ? -7.471 12.670 13.026 1.00 54.62 86 LEU A O 1
ATOM 719 N N . LEU A 1 87 ? -5.419 12.278 13.889 1.00 45.91 87 LEU A N 1
ATOM 720 C CA . LEU A 1 87 ? -4.955 13.656 14.043 1.00 45.91 87 LEU A CA 1
ATOM 721 C C . LEU A 1 87 ? -4.028 14.178 12.925 1.00 45.91 87 LEU A C 1
ATOM 723 O O . LEU A 1 87 ? -3.871 15.395 12.831 1.00 45.91 87 LEU A O 1
ATOM 727 N N . LYS A 1 88 ? -3.402 13.340 12.076 1.00 52.38 88 LYS A N 1
ATOM 728 C CA . LYS A 1 88 ? -2.386 13.823 11.103 1.00 52.38 88 LYS A CA 1
ATOM 729 C C . LYS A 1 88 ? -2.391 13.097 9.743 1.00 52.38 88 LYS A C 1
ATOM 731 O O . LYS A 1 88 ? -1.431 12.408 9.407 1.00 52.38 88 LYS A O 1
ATOM 736 N N . PRO A 1 89 ? -3.387 13.345 8.873 1.00 52.69 89 PRO A N 1
ATOM 737 C CA . PRO A 1 89 ? -3.427 12.770 7.523 1.00 52.69 89 PRO A CA 1
ATOM 738 C C . PRO A 1 89 ? -2.442 13.412 6.517 1.00 52.69 89 PRO A C 1
ATOM 740 O O . PRO A 1 89 ? -2.440 13.035 5.347 1.00 52.69 89 PRO A O 1
ATOM 743 N N . LEU A 1 90 ? -1.621 14.401 6.908 1.00 50.53 90 LEU A N 1
ATOM 744 C CA . LEU A 1 90 ? -0.853 15.220 5.951 1.00 50.53 90 LEU A CA 1
ATOM 745 C C . LEU A 1 90 ? 0.212 14.439 5.164 1.00 50.53 90 LEU A C 1
ATOM 747 O O . LEU A 1 90 ? 0.343 14.655 3.961 1.00 50.53 90 LEU A O 1
ATOM 751 N N . ASN A 1 91 ? 0.931 13.513 5.805 1.00 48.53 91 ASN A N 1
ATOM 752 C CA . ASN A 1 91 ? 1.940 12.695 5.118 1.00 48.53 91 ASN A CA 1
ATOM 753 C C . ASN A 1 91 ? 1.320 11.525 4.344 1.00 48.53 91 ASN A C 1
ATOM 755 O O . ASN A 1 91 ? 1.934 11.005 3.420 1.00 48.53 91 ASN A O 1
ATOM 759 N N . PHE A 1 92 ? 0.083 11.151 4.674 1.00 51.53 92 PHE A N 1
ATOM 760 C CA . PHE A 1 92 ? -0.613 10.017 4.077 1.00 51.53 92 PHE A CA 1
ATOM 761 C C . PHE A 1 92 ? -1.046 10.275 2.636 1.00 51.53 92 PHE A C 1
ATOM 763 O O . PHE A 1 92 ? -0.957 9.387 1.790 1.00 51.53 92 PHE A O 1
ATOM 770 N N . LYS A 1 93 ? -1.461 11.513 2.332 1.00 52.12 93 LYS A N 1
ATOM 771 C CA . LYS A 1 93 ? -2.027 11.856 1.023 1.00 52.12 93 LYS A CA 1
ATOM 772 C C . LYS A 1 93 ? -1.105 11.470 -0.128 1.00 52.12 93 LYS A C 1
ATOM 774 O O . LYS A 1 93 ? -1.595 10.980 -1.124 1.00 52.12 93 LYS A O 1
ATOM 779 N N . LYS A 1 94 ? 0.213 11.649 -0.026 1.00 51.09 94 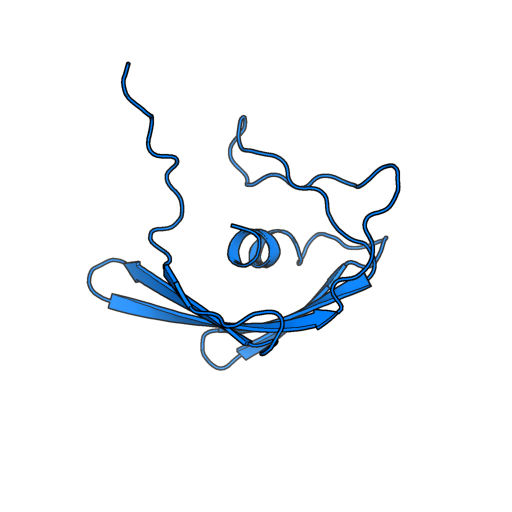LYS A N 1
ATOM 780 C CA . LYS A 1 94 ? 1.113 11.341 -1.150 1.00 51.09 94 LYS A CA 1
ATOM 781 C C . LYS A 1 94 ? 1.243 9.834 -1.420 1.00 51.09 94 LYS A C 1
ATOM 783 O O . LYS A 1 94 ? 1.313 9.460 -2.581 1.00 51.09 94 LYS A O 1
ATOM 788 N N . TYR A 1 95 ? 1.259 9.005 -0.376 1.00 52.59 95 TYR A N 1
ATOM 789 C CA . TYR A 1 95 ? 1.577 7.574 -0.478 1.00 52.59 95 TYR A CA 1
ATOM 790 C C . TYR A 1 95 ? 0.340 6.676 -0.548 1.00 52.59 95 TYR A C 1
ATOM 792 O O . TYR A 1 95 ? 0.410 5.597 -1.116 1.00 52.59 95 TYR A O 1
ATOM 800 N N . PHE A 1 96 ? -0.809 7.125 -0.038 1.00 53.53 96 PHE A N 1
ATOM 801 C CA . PHE A 1 96 ? -2.066 6.382 -0.152 1.00 53.53 96 PHE A CA 1
ATOM 802 C C . PHE A 1 96 ? -2.563 6.288 -1.596 1.00 53.53 96 PHE A C 1
ATOM 804 O O . PHE A 1 96 ? -2.957 5.212 -2.033 1.00 53.53 96 PHE A O 1
ATOM 811 N N . TYR A 1 97 ? -2.485 7.378 -2.373 1.00 54.66 97 TYR A N 1
ATOM 812 C CA . TYR A 1 97 ? -2.881 7.336 -3.792 1.00 54.66 97 TYR A CA 1
ATOM 813 C C . TYR A 1 97 ? -2.014 6.404 -4.628 1.00 54.66 97 TYR A C 1
ATOM 815 O O . TYR A 1 97 ? -2.457 5.967 -5.680 1.00 54.66 97 TYR A O 1
ATOM 823 N N . ASP A 1 98 ? -0.789 6.140 -4.181 1.00 51.66 98 ASP A N 1
ATOM 824 C CA . ASP A 1 98 ? 0.110 5.234 -4.876 1.00 51.66 98 ASP A CA 1
ATOM 825 C C . ASP A 1 98 ? -0.168 3.760 -4.533 1.00 51.66 98 ASP A C 1
ATOM 827 O O . ASP A 1 98 ? 0.440 2.910 -5.154 1.00 51.66 98 ASP A O 1
ATOM 831 N N . ILE A 1 99 ? -1.024 3.436 -3.556 1.00 50.72 99 ILE A N 1
ATOM 832 C CA . ILE A 1 99 ? -1.284 2.046 -3.118 1.00 50.72 99 ILE A CA 1
ATOM 833 C C . ILE A 1 99 ? -2.751 1.640 -3.329 1.00 50.72 99 ILE A C 1
ATOM 835 O O . ILE A 1 99 ? -3.063 0.459 -3.420 1.00 50.72 99 ILE A O 1
ATOM 839 N N . VAL A 1 100 ? -3.664 2.614 -3.386 1.00 43.75 100 VAL A N 1
ATOM 840 C CA . VAL A 1 100 ? -5.125 2.397 -3.444 1.00 43.75 100 VAL A CA 1
ATOM 841 C C . VAL A 1 100 ? -5.684 2.462 -4.872 1.00 43.75 100 VAL A C 1
ATOM 843 O O . VAL A 1 100 ? -6.888 2.306 -5.064 1.00 43.75 100 VAL A O 1
ATOM 846 N N . LEU A 1 101 ? -4.827 2.692 -5.870 1.00 39.28 101 LEU A N 1
ATOM 847 C CA . LEU A 1 101 ? -5.178 2.754 -7.291 1.00 39.28 101 LEU A CA 1
ATOM 848 C C . LEU A 1 101 ? -4.600 1.577 -8.065 1.00 39.28 101 LEU A C 1
ATOM 850 O O . LEU A 1 101 ? -3.386 1.341 -7.902 1.00 39.28 101 LEU A O 1
#

Organism: NCBI:txid588596

Sequence (101 aa):
MSEQSENFSSRVFIHNYPTSSRIEAHYQSNGRLYSSYYNIISLGTYPVNPKLTQRSRKDTRQYPIPDNYIVETEFSERNIRCETTLLKPLNFKKYFYDIVL

Radius of gyration: 14.59 Å; chains: 1; bounding box: 36×34×41 Å

Secondary structure (DSSP, 8-state):
---------SEEEEE-TTT-SEEEEEEEETTEEEEEEEEEEEEEE--SSPPEEE-SSTTPPEEEPPEEEEEEEEETTEEEEEE--TT-TTTHHHHHTTT--

Foldseek 3Di:
DDDPPPPDQQKDWDDDPPVAQKIKIWHDDPNDIFIKIKGWPDPAAQDPDFDWAADPDDPGDIDGDHAQTWMWMDGPNDTDIDGRHVPDCPVVNVVVSVPVD

pLDDT: mean 71.77, std 16.54, range [30.64, 91.12]